Protein AF-A0A6J0SM68-F1 (afdb_monomer_lite)

Radius of gyration: 13.53 Å; chains: 1; bounding box: 31×37×33 Å

Structure (mmCIF, N/CA/C/O backbone):
data_AF-A0A6J0SM68-F1
#
_entry.id   AF-A0A6J0SM68-F1
#
loop_
_atom_site.group_PDB
_atom_site.id
_atom_site.type_symbol
_atom_site.label_atom_id
_atom_site.label_alt_id
_atom_site.label_comp_id
_atom_site.label_asym_id
_atom_site.label_entity_id
_atom_site.label_seq_id
_atom_site.pdbx_PDB_ins_code
_atom_site.Cartn_x
_atom_site.Cartn_y
_atom_site.Cartn_z
_atom_site.occupancy
_atom_site.B_iso_or_equiv
_atom_site.auth_seq_id
_atom_site.auth_comp_id
_atom_site.auth_asym_id
_atom_site.auth_atom_id
_atom_site.pdbx_PDB_model_num
ATOM 1 N N . VAL A 1 1 ? -3.580 -20.496 6.571 1.00 83.44 1 VAL A N 1
ATOM 2 C CA . VAL A 1 1 ? -4.117 -19.827 7.786 1.00 83.44 1 VAL A CA 1
ATOM 3 C C . VAL A 1 1 ? -3.980 -18.307 7.713 1.00 83.44 1 VAL A C 1
ATOM 5 O O . VAL A 1 1 ? -4.961 -17.643 8.008 1.00 83.44 1 VAL A O 1
ATOM 8 N N . ARG A 1 2 ? -2.834 -17.746 7.280 1.00 88.31 2 ARG A N 1
ATOM 9 C CA . ARG A 1 2 ? -2.623 -16.282 7.213 1.00 88.31 2 ARG A CA 1
ATOM 10 C C . ARG A 1 2 ? -3.664 -15.536 6.362 1.00 88.31 2 ARG A C 1
ATOM 12 O O . ARG A 1 2 ? -4.240 -14.581 6.858 1.00 88.31 2 ARG A O 1
ATOM 19 N N . ILE A 1 3 ? -4.006 -16.031 5.167 1.00 89.31 3 ILE A N 1
ATOM 20 C CA . ILE A 1 3 ? -5.054 -15.426 4.315 1.00 89.31 3 ILE A CA 1
ATOM 21 C C . ILE A 1 3 ? -6.402 -15.311 5.039 1.00 89.31 3 ILE A C 1
ATOM 23 O O . ILE A 1 3 ? -6.951 -14.221 5.141 1.00 89.31 3 ILE A O 1
ATOM 27 N N . ALA A 1 4 ? -6.888 -16.404 5.636 1.00 89.69 4 ALA A N 1
ATOM 28 C CA . ALA A 1 4 ? -8.139 -16.393 6.400 1.00 89.69 4 ALA A CA 1
ATOM 29 C C . ALA A 1 4 ? -8.091 -15.423 7.599 1.00 89.69 4 ALA A C 1
ATOM 31 O O . ALA A 1 4 ? -9.104 -14.825 7.957 1.00 89.69 4 ALA A O 1
ATOM 32 N N . ALA A 1 5 ? -6.916 -15.239 8.213 1.00 90.75 5 ALA A N 1
ATOM 33 C CA . ALA A 1 5 ? -6.729 -14.246 9.267 1.00 90.75 5 ALA A CA 1
ATOM 34 C C . ALA A 1 5 ? -6.801 -12.810 8.719 1.00 90.75 5 ALA A C 1
ATOM 36 O O . ALA A 1 5 ? -7.499 -11.986 9.302 1.00 90.75 5 ALA A O 1
ATOM 37 N N . VAL A 1 6 ? -6.155 -12.519 7.583 1.00 91.38 6 VAL A N 1
ATOM 38 C CA . VAL A 1 6 ? -6.234 -11.209 6.910 1.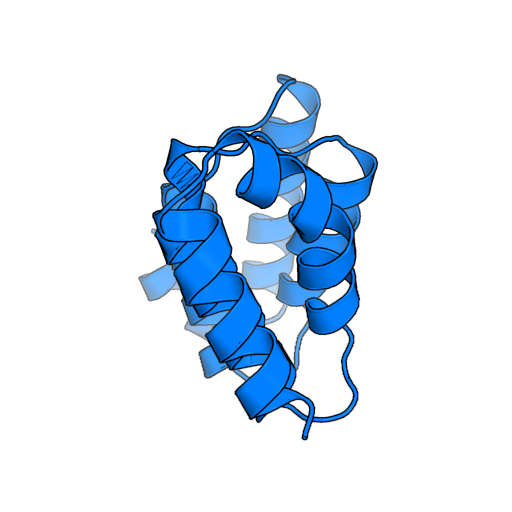00 91.38 6 VAL A CA 1
ATOM 39 C C . VAL A 1 6 ? -7.675 -10.893 6.492 1.00 91.38 6 VAL A C 1
ATOM 41 O O . VAL A 1 6 ? -8.146 -9.777 6.699 1.00 91.38 6 VAL A O 1
ATOM 44 N N . GLU A 1 7 ? -8.420 -11.875 5.987 1.00 90.75 7 GLU A N 1
ATOM 45 C CA . GLU A 1 7 ? -9.842 -11.716 5.660 1.00 90.75 7 GLU A CA 1
ATOM 46 C C . GLU A 1 7 ? -10.699 -11.429 6.897 1.00 90.75 7 GLU A C 1
ATOM 48 O O . GLU A 1 7 ? -11.527 -10.515 6.880 1.00 90.75 7 GLU A O 1
ATOM 53 N N . ALA A 1 8 ? -10.480 -12.161 7.992 1.00 92.12 8 ALA A N 1
ATOM 54 C CA . ALA A 1 8 ? -11.173 -11.912 9.252 1.00 92.12 8 ALA A CA 1
ATOM 55 C C . ALA A 1 8 ? -10.869 -10.508 9.802 1.00 92.12 8 ALA A C 1
ATOM 57 O O . ALA A 1 8 ? -11.789 -9.798 10.213 1.00 92.12 8 ALA A O 1
ATOM 58 N N . LEU A 1 9 ? -9.601 -10.080 9.750 1.00 91.81 9 LEU A N 1
ATOM 59 C CA . LEU A 1 9 ? -9.191 -8.721 10.111 1.00 91.81 9 LEU A CA 1
ATOM 60 C C . LEU A 1 9 ? -9.896 -7.682 9.239 1.00 91.81 9 LEU A C 1
ATOM 62 O O . LEU A 1 9 ? -10.429 -6.711 9.769 1.00 91.81 9 LEU A O 1
ATOM 66 N N . CYS A 1 10 ? -9.963 -7.912 7.927 1.00 91.69 10 CYS A N 1
ATOM 67 C CA . CYS A 1 10 ? -10.628 -7.022 6.982 1.00 91.69 10 CYS A CA 1
ATOM 68 C C . CYS A 1 10 ? -12.107 -6.808 7.343 1.00 91.69 10 CYS A C 1
ATOM 70 O O . CYS A 1 10 ? -12.563 -5.667 7.422 1.00 91.69 10 CYS A O 1
ATOM 72 N N . MET A 1 11 ? -12.848 -7.888 7.614 1.00 92.38 11 MET A N 1
ATOM 73 C CA . MET A 1 11 ? -14.270 -7.807 7.977 1.00 92.38 11 MET A CA 1
ATOM 74 C C . MET A 1 11 ? -14.496 -7.026 9.279 1.00 92.38 11 MET A C 1
ATOM 76 O O . MET A 1 11 ? -15.412 -6.202 9.369 1.00 92.38 11 MET A O 1
ATOM 80 N N . LEU A 1 12 ? -13.649 -7.256 10.285 1.00 93.50 12 LEU A N 1
ATOM 81 C CA . LEU A 1 12 ? -13.734 -6.562 11.570 1.00 93.50 12 LEU A CA 1
ATOM 82 C C . LEU A 1 12 ? -13.359 -5.080 11.446 1.00 93.50 12 LEU A C 1
ATOM 84 O O . LEU A 1 12 ? -14.069 -4.227 11.976 1.00 93.50 12 LEU A O 1
ATOM 88 N N . ALA A 1 13 ? -12.297 -4.768 10.703 1.00 93.19 13 ALA A N 1
ATOM 89 C CA . ALA A 1 13 ? -11.818 -3.405 10.491 1.00 93.19 13 ALA A CA 1
ATOM 90 C C . ALA A 1 13 ? -12.805 -2.551 9.679 1.00 93.19 13 ALA A C 1
ATOM 92 O O . ALA A 1 13 ? -12.992 -1.375 9.979 1.00 93.19 13 ALA A O 1
ATOM 93 N N . GLN A 1 14 ? -13.505 -3.141 8.705 1.00 91.44 14 GLN A N 1
ATOM 94 C CA . GLN A 1 14 ? -14.591 -2.453 7.994 1.00 91.44 14 GLN A CA 1
ATOM 95 C C . GLN A 1 14 ? -15.790 -2.152 8.899 1.00 91.44 14 GLN A C 1
ATOM 97 O O . GLN A 1 14 ? -16.452 -1.131 8.729 1.00 91.44 14 GLN A O 1
ATOM 102 N N . SER A 1 15 ? -16.069 -3.029 9.864 1.00 92.88 15 SER A N 1
ATOM 103 C CA . SER A 1 15 ? -17.209 -2.884 10.777 1.00 92.88 15 SER A CA 1
ATOM 104 C C . SER A 1 15 ? -16.912 -1.966 11.969 1.00 92.88 15 SER A C 1
ATOM 106 O O . SER A 1 15 ? -17.835 -1.501 12.636 1.00 92.88 15 SER A O 1
ATOM 108 N N . SER A 1 16 ? -15.635 -1.722 12.275 1.00 93.50 16 SER A N 1
ATOM 109 C CA . SER A 1 16 ? -15.203 -0.974 13.454 1.00 93.50 16 SER A CA 1
ATOM 110 C C . SER A 1 16 ? -13.952 -0.134 13.155 1.00 93.50 16 SER A C 1
ATOM 112 O O . SER A 1 16 ? -12.845 -0.675 13.132 1.00 93.50 16 SER A O 1
ATOM 114 N N . PRO A 1 17 ? -14.086 1.199 13.002 1.00 89.69 17 PRO A N 1
ATOM 115 C CA . PRO A 1 17 ? -12.943 2.091 12.782 1.00 89.69 17 PRO A CA 1
ATOM 116 C C . PRO A 1 17 ? -11.883 2.010 13.891 1.00 89.69 17 PRO A C 1
ATOM 118 O O . PRO A 1 17 ? -10.689 1.977 13.619 1.00 89.69 17 PRO A O 1
ATOM 121 N N . SER A 1 18 ? -12.306 1.869 15.151 1.00 92.38 18 SER A N 1
ATOM 122 C CA . SER A 1 18 ? -11.378 1.706 16.278 1.00 92.38 18 SER A CA 1
ATOM 123 C C . SER A 1 18 ? -10.642 0.364 16.270 1.00 92.38 18 SER A C 1
ATOM 125 O O . SER A 1 18 ? -9.582 0.238 16.884 1.00 92.38 18 SER A O 1
ATOM 127 N N . PHE A 1 19 ? -11.187 -0.655 15.599 1.00 93.44 19 PHE A N 1
ATOM 128 C CA . PHE A 1 19 ? -10.460 -1.888 15.322 1.00 93.44 19 PHE A CA 1
ATOM 129 C C . PHE A 1 19 ? -9.486 -1.708 14.155 1.00 93.44 19 PHE A C 1
ATOM 131 O O . PHE A 1 19 ? -8.369 -2.209 14.244 1.00 93.44 19 PHE A O 1
ATOM 138 N N . ALA A 1 20 ? -9.875 -0.965 13.111 1.00 92.69 20 ALA A N 1
ATOM 139 C CA . ALA A 1 20 ? -9.023 -0.678 11.956 1.00 92.69 20 ALA A CA 1
ATOM 140 C C . ALA A 1 20 ? -7.681 -0.048 12.366 1.00 92.69 20 ALA A C 1
ATOM 142 O O . ALA A 1 20 ? -6.631 -0.501 11.919 1.00 92.69 20 ALA A O 1
ATOM 143 N N . GLU A 1 21 ? -7.701 0.921 13.286 1.00 90.56 21 GLU A N 1
ATOM 144 C CA . GLU A 1 21 ? -6.476 1.518 13.837 1.00 90.56 21 GLU A CA 1
ATOM 145 C C . GLU A 1 21 ? -5.604 0.495 14.581 1.00 90.56 21 GLU A C 1
ATOM 147 O O . GLU A 1 21 ? -4.387 0.475 14.419 1.00 90.56 21 GLU A O 1
ATOM 152 N N . LYS A 1 22 ? -6.216 -0.395 15.373 1.00 91.06 22 LYS A N 1
ATOM 153 C CA . LYS A 1 22 ? -5.493 -1.403 16.169 1.00 91.06 22 LYS A CA 1
ATOM 154 C C . LYS A 1 22 ? -4.890 -2.515 15.325 1.00 91.06 22 LYS A C 1
ATOM 156 O O . LYS A 1 22 ? -3.891 -3.102 15.728 1.00 91.06 22 LYS A O 1
ATOM 161 N N . CYS A 1 23 ? -5.521 -2.858 14.203 1.00 92.19 23 CYS A N 1
ATOM 162 C CA . CYS A 1 23 ? -5.006 -3.891 13.314 1.00 92.19 23 CYS A CA 1
ATOM 163 C C . CYS A 1 23 ? -4.017 -3.359 12.273 1.00 92.19 23 CYS A C 1
ATOM 165 O O . CYS A 1 23 ? -3.446 -4.159 11.537 1.00 92.19 23 CYS A O 1
ATOM 167 N N . LEU A 1 24 ? -3.825 -2.038 12.199 1.00 92.88 24 LEU A N 1
ATOM 168 C CA . LEU A 1 24 ? -3.011 -1.405 11.170 1.00 92.88 24 LEU A CA 1
ATOM 169 C C . LEU A 1 24 ? -1.558 -1.882 11.202 1.00 92.88 24 LEU A C 1
ATOM 171 O O . LEU A 1 24 ? -1.061 -2.303 10.165 1.00 92.88 24 LEU A O 1
ATOM 175 N N . ASP A 1 25 ? -0.918 -1.897 12.376 1.00 93.69 25 ASP A N 1
ATOM 176 C CA . ASP A 1 25 ? 0.472 -2.362 12.518 1.00 93.69 25 ASP A CA 1
ATOM 177 C C . ASP A 1 25 ? 0.626 -3.811 12.023 1.00 93.69 25 ASP A C 1
ATOM 179 O O . ASP A 1 25 ? 1.514 -4.110 11.232 1.00 93.69 25 ASP A O 1
ATOM 183 N N . PHE A 1 26 ? -0.323 -4.691 12.369 1.00 93.00 26 PHE A N 1
ATOM 184 C CA . PHE A 1 26 ? -0.316 -6.072 11.881 1.00 93.00 26 PHE A CA 1
ATOM 185 C C . PHE A 1 26 ? -0.472 -6.163 10.359 1.00 93.00 26 PHE A C 1
ATOM 187 O O . PHE A 1 26 ? 0.155 -7.014 9.739 1.00 93.00 26 PHE A O 1
ATOM 194 N N . LEU A 1 27 ? -1.318 -5.329 9.745 1.00 94.06 27 LEU A N 1
ATOM 195 C CA . LEU A 1 27 ? -1.481 -5.316 8.288 1.00 94.06 27 LEU A CA 1
ATOM 196 C C . LEU A 1 27 ? -0.221 -4.811 7.583 1.00 94.06 27 LEU A C 1
ATOM 198 O O . LEU A 1 27 ? 0.150 -5.388 6.565 1.00 94.06 27 LEU A O 1
ATOM 202 N N . VAL A 1 28 ? 0.432 -3.782 8.131 1.00 94.94 28 VAL A N 1
ATOM 203 C CA . VAL A 1 28 ? 1.715 -3.273 7.625 1.00 94.94 28 VAL A CA 1
ATOM 204 C C . VAL A 1 28 ? 2.792 -4.356 7.710 1.00 94.94 28 VAL A C 1
ATOM 206 O O . VAL A 1 28 ? 3.510 -4.572 6.740 1.00 94.94 28 VAL A O 1
ATOM 209 N N . ASP A 1 29 ? 2.860 -5.115 8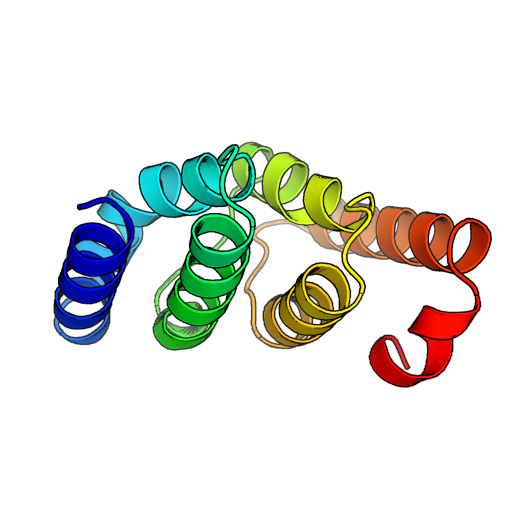.806 1.00 94.06 29 ASP A N 1
ATOM 210 C CA . ASP A 1 29 ? 3.816 -6.224 8.934 1.00 94.06 29 ASP A CA 1
ATOM 211 C C . ASP A 1 29 ? 3.604 -7.310 7.860 1.00 94.06 29 ASP A C 1
ATOM 213 O O . ASP A 1 29 ? 4.568 -7.886 7.350 1.00 94.06 29 ASP A O 1
ATOM 217 N N . MET A 1 30 ? 2.351 -7.571 7.461 1.00 94.81 30 MET A N 1
ATOM 218 C CA . MET A 1 30 ? 2.028 -8.551 6.410 1.00 94.81 30 MET A CA 1
ATOM 219 C C . MET A 1 30 ? 2.480 -8.125 5.010 1.00 94.81 30 MET A C 1
ATOM 221 O O . MET A 1 30 ? 2.553 -8.974 4.120 1.00 94.81 30 MET A O 1
ATOM 225 N N . PHE A 1 31 ? 2.848 -6.858 4.806 1.00 95.06 31 PHE A N 1
ATOM 226 C CA . PHE A 1 31 ? 3.429 -6.404 3.541 1.00 95.06 31 PHE A CA 1
ATOM 227 C C . PHE A 1 31 ? 4.824 -6.993 3.313 1.00 95.06 31 PHE A C 1
ATOM 229 O O . PHE A 1 31 ? 5.304 -6.978 2.189 1.00 95.06 31 PHE A O 1
ATOM 236 N N . ASN A 1 32 ? 5.463 -7.544 4.348 1.00 93.56 32 ASN A N 1
ATOM 237 C CA . ASN A 1 32 ? 6.759 -8.215 4.257 1.00 93.56 32 ASN A CA 1
ATOM 238 C C . ASN A 1 32 ? 6.645 -9.745 4.382 1.00 93.56 32 ASN A C 1
ATOM 240 O O . ASN A 1 32 ? 7.646 -10.422 4.618 1.00 93.56 32 ASN A O 1
ATOM 244 N N . ASP A 1 33 ? 5.438 -10.312 4.255 1.00 95.75 33 ASP A N 1
ATOM 245 C CA . ASP A 1 33 ? 5.244 -11.760 4.351 1.00 95.75 33 ASP A CA 1
ATOM 246 C C . ASP A 1 33 ? 5.956 -12.499 3.202 1.00 95.75 33 ASP A C 1
ATOM 248 O O . ASP A 1 33 ? 5.996 -12.055 2.050 1.00 95.75 33 ASP A O 1
ATOM 252 N N . GLU A 1 34 ? 6.510 -13.668 3.513 1.00 94.38 34 GLU A N 1
ATOM 253 C CA . GLU A 1 34 ? 7.206 -14.529 2.552 1.00 94.38 34 GLU A CA 1
ATOM 254 C C . GLU A 1 34 ? 6.286 -15.031 1.422 1.00 94.38 34 GLU A C 1
ATOM 256 O O . GLU A 1 34 ? 6.753 -15.342 0.325 1.00 94.38 34 GLU A O 1
ATOM 261 N N . ILE A 1 35 ? 4.973 -15.075 1.666 1.00 94.44 35 ILE A N 1
ATOM 262 C CA . ILE A 1 35 ? 3.962 -15.508 0.704 1.00 94.44 35 ILE A CA 1
ATOM 263 C C . ILE A 1 35 ? 3.416 -14.292 -0.049 1.00 94.44 35 ILE A C 1
ATOM 265 O O . ILE A 1 35 ? 2.746 -13.435 0.526 1.00 94.44 35 ILE A O 1
ATOM 269 N N . G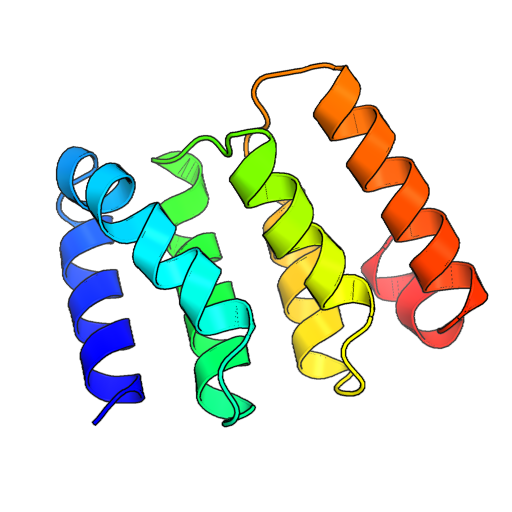LU A 1 36 ? 3.627 -14.266 -1.366 1.00 95.44 36 GLU A N 1
ATOM 270 C CA . GLU A 1 36 ? 3.170 -13.186 -2.256 1.00 95.44 36 GLU A CA 1
ATOM 271 C C . GLU A 1 36 ? 1.666 -12.901 -2.130 1.00 95.44 36 GLU A C 1
ATOM 273 O O . GLU A 1 36 ? 1.254 -11.752 -1.996 1.00 95.44 36 GLU A O 1
ATOM 278 N N . GLU A 1 37 ? 0.844 -13.951 -2.074 1.00 95.56 37 GLU A N 1
ATOM 279 C CA . GLU A 1 37 ? -0.610 -13.835 -1.914 1.00 95.56 37 GLU A CA 1
ATOM 280 C C . GLU A 1 37 ? -1.002 -13.130 -0.601 1.00 95.56 37 GLU A C 1
ATOM 282 O O . GLU A 1 37 ? -1.970 -12.371 -0.566 1.00 95.56 37 GLU A O 1
ATOM 287 N N . VAL A 1 38 ? -0.238 -13.328 0.482 1.00 95.81 38 VAL A N 1
ATOM 288 C CA . VAL A 1 38 ? -0.491 -12.665 1.773 1.00 95.81 38 VAL A CA 1
ATOM 289 C C . VAL A 1 38 ? -0.146 -11.179 1.687 1.00 95.81 38 VAL A C 1
ATOM 291 O O . VAL A 1 38 ? -0.926 -10.345 2.161 1.00 95.81 38 VAL A O 1
ATOM 294 N N . ARG A 1 39 ? 0.969 -10.835 1.031 1.00 97.00 39 ARG A N 1
ATOM 295 C CA . ARG A 1 39 ? 1.343 -9.437 0.770 1.00 97.00 39 ARG A CA 1
ATOM 296 C C . ARG A 1 39 ? 0.272 -8.731 -0.058 1.00 97.00 39 ARG A C 1
ATOM 298 O O . ARG A 1 39 ? -0.258 -7.706 0.358 1.00 97.00 39 ARG A O 1
ATOM 305 N N . LEU A 1 40 ? -0.143 -9.325 -1.175 1.00 97.19 40 LEU A N 1
ATOM 306 C CA . LEU A 1 40 ? -1.169 -8.738 -2.038 1.00 97.19 40 LEU A CA 1
ATOM 307 C C . LEU A 1 40 ? -2.509 -8.560 -1.300 1.00 97.19 40 LEU A C 1
ATOM 309 O O . LEU A 1 40 ? -3.124 -7.491 -1.336 1.00 97.19 40 LEU A O 1
ATOM 313 N N . GLN A 1 41 ? -2.946 -9.585 -0.563 1.00 96.31 41 GLN A N 1
ATOM 314 C CA . GLN A 1 41 ? -4.212 -9.540 0.166 1.00 96.31 41 GLN A CA 1
ATOM 315 C C . GLN A 1 41 ? -4.205 -8.515 1.309 1.00 96.31 41 GLN A C 1
ATOM 317 O O . GLN A 1 41 ? -5.239 -7.898 1.594 1.00 96.31 41 GLN A O 1
ATOM 322 N N . SER A 1 42 ? -3.064 -8.308 1.968 1.00 96.31 42 SER A N 1
ATOM 323 C CA . SER A 1 42 ? -2.935 -7.286 3.010 1.00 96.31 42 SER A CA 1
ATOM 324 C C . SER A 1 42 ? -3.004 -5.870 2.428 1.00 96.31 42 SER A C 1
ATOM 326 O O . SER A 1 42 ? -3.733 -5.044 2.983 1.00 96.31 42 SER A O 1
ATOM 328 N N . ILE A 1 43 ? -2.394 -5.608 1.265 1.00 97.19 43 ILE A N 1
ATOM 329 C CA . ILE A 1 43 ? -2.512 -4.321 0.549 1.00 97.19 43 ILE A CA 1
ATOM 330 C C . ILE A 1 43 ? -3.972 -4.040 0.175 1.00 97.19 43 ILE A C 1
ATOM 332 O O . ILE A 1 43 ? -4.518 -2.981 0.499 1.00 97.19 43 ILE A O 1
ATOM 336 N N . HIS A 1 44 ? -4.662 -5.015 -0.423 1.00 96.06 44 HIS A N 1
ATOM 337 C CA . HIS A 1 44 ? -6.085 -4.880 -0.744 1.00 96.06 44 HIS A CA 1
ATOM 338 C C . HIS A 1 44 ? -6.961 -4.672 0.495 1.00 96.06 44 HIS A C 1
ATOM 340 O O . HIS A 1 44 ? -7.955 -3.943 0.444 1.00 96.06 44 HIS A O 1
ATOM 346 N N . THR A 1 45 ? -6.610 -5.310 1.610 1.00 94.50 45 THR A N 1
ATOM 347 C CA . THR A 1 45 ? -7.307 -5.136 2.887 1.00 94.50 45 THR A CA 1
ATOM 348 C C . THR A 1 45 ? -7.128 -3.723 3.421 1.00 94.50 45 THR A C 1
ATOM 350 O O . THR A 1 45 ? -8.125 -3.097 3.778 1.00 94.50 45 THR A O 1
ATOM 353 N N . MET A 1 46 ? -5.900 -3.198 3.408 1.00 95.31 46 MET A N 1
ATOM 354 C CA . MET A 1 46 ? -5.603 -1.832 3.835 1.00 95.31 46 MET A CA 1
ATOM 355 C C . MET A 1 46 ? -6.343 -0.803 2.973 1.00 95.31 46 MET A C 1
ATOM 357 O O . MET A 1 46 ? -6.950 0.122 3.506 1.00 95.31 46 MET A O 1
ATOM 361 N N . ARG A 1 47 ? -6.414 -1.026 1.654 1.00 95.12 47 ARG A N 1
ATOM 362 C CA . ARG A 1 47 ? -7.167 -0.166 0.727 1.00 95.12 47 ARG A CA 1
ATOM 363 C C . ARG A 1 47 ? -8.652 -0.085 1.080 1.00 95.12 47 ARG A C 1
ATOM 365 O O . ARG A 1 47 ? -9.246 0.983 1.025 1.00 95.12 47 ARG A O 1
ATOM 372 N N . LYS A 1 48 ? -9.270 -1.203 1.476 1.00 93.50 48 LYS A N 1
ATOM 373 C CA . LYS A 1 48 ? -10.697 -1.239 1.860 1.00 93.50 48 LYS A CA 1
ATOM 374 C C . LYS A 1 48 ? -11.001 -0.437 3.126 1.00 93.50 48 LYS A C 1
ATOM 376 O O . LYS A 1 48 ? -12.146 -0.039 3.321 1.00 93.50 48 LYS A O 1
ATOM 381 N N . ILE A 1 49 ? -10.007 -0.231 3.987 1.00 93.50 49 ILE A N 1
ATOM 382 C CA . ILE A 1 49 ? -10.164 0.467 5.268 1.00 93.50 49 ILE A CA 1
ATOM 383 C C . ILE A 1 49 ? -9.472 1.833 5.291 1.00 93.50 49 ILE A C 1
ATOM 385 O O . ILE A 1 49 ? -9.491 2.479 6.334 1.00 93.50 49 ILE A O 1
ATOM 389 N N . SER A 1 50 ? -8.901 2.289 4.168 1.00 92.31 50 SER A N 1
ATOM 390 C CA . SER A 1 50 ? -8.045 3.482 4.092 1.00 92.31 50 SER A CA 1
ATOM 391 C C . SER A 1 50 ? -8.727 4.756 4.607 1.00 92.31 50 SER A C 1
ATOM 393 O O . SER A 1 50 ? -8.099 5.569 5.276 1.00 92.31 50 SER A O 1
ATOM 395 N N . ASN A 1 51 ? -10.042 4.881 4.399 1.00 88.94 51 ASN A N 1
ATOM 396 C CA . ASN A 1 51 ? -10.853 6.001 4.890 1.00 88.94 51 ASN A CA 1
ATOM 397 C C . ASN A 1 51 ? -10.935 6.091 6.425 1.00 88.94 51 ASN A C 1
ATOM 399 O O . ASN A 1 51 ? -11.286 7.142 6.955 1.00 88.94 51 ASN A O 1
ATOM 403 N N . ASN A 1 52 ? -10.649 4.996 7.131 1.00 88.50 52 ASN A N 1
ATOM 404 C CA . ASN A 1 52 ? -10.751 4.895 8.586 1.00 88.50 52 ASN A CA 1
ATOM 405 C C . ASN A 1 52 ? -9.384 4.937 9.281 1.00 88.50 52 ASN A C 1
ATOM 407 O O . ASN A 1 52 ? -9.328 4.775 10.497 1.00 88.50 52 ASN A O 1
ATOM 411 N N . ILE A 1 53 ? -8.291 5.094 8.529 1.00 91.38 53 ILE A N 1
ATOM 412 C CA . ILE A 1 53 ? -6.926 5.042 9.056 1.00 91.38 53 ILE A CA 1
ATOM 413 C C . ILE A 1 53 ? -6.102 6.230 8.559 1.00 91.38 53 ILE A C 1
ATOM 415 O O . ILE A 1 53 ? -6.398 6.861 7.544 1.00 91.38 53 ILE A O 1
ATOM 419 N N . THR A 1 54 ? -5.045 6.547 9.296 1.00 93.38 54 THR A N 1
ATOM 420 C CA . THR A 1 54 ? -4.016 7.505 8.885 1.00 93.38 54 THR A CA 1
ATOM 421 C C . THR A 1 54 ? -2.662 6.874 9.162 1.00 93.38 54 THR A C 1
ATOM 423 O O . THR A 1 54 ? -2.436 6.378 10.266 1.00 93.38 54 THR A O 1
ATOM 426 N N . LEU A 1 55 ? -1.778 6.872 8.163 1.00 93.31 55 LEU A N 1
ATOM 427 C CA . LEU A 1 55 ? -0.441 6.310 8.318 1.00 93.31 55 LEU A CA 1
ATOM 428 C C . LEU A 1 55 ? 0.440 7.236 9.159 1.00 93.31 55 LEU A C 1
ATOM 430 O O . LEU A 1 55 ? 0.497 8.459 8.950 1.00 93.31 55 LEU A O 1
ATOM 434 N N . ARG A 1 56 ? 1.151 6.618 10.101 1.00 92.62 56 ARG A N 1
ATOM 435 C CA . ARG A 1 56 ? 2.298 7.217 10.785 1.00 92.62 56 ARG A CA 1
ATOM 436 C C . ARG A 1 56 ? 3.544 7.122 9.906 1.00 92.62 56 ARG A C 1
ATOM 438 O O . ARG A 1 56 ? 3.567 6.367 8.939 1.00 92.62 56 ARG A O 1
ATOM 445 N N . GLU A 1 57 ? 4.583 7.873 10.255 1.00 89.75 57 GLU A N 1
ATOM 446 C CA . GLU A 1 57 ? 5.826 7.913 9.472 1.00 89.75 57 GLU A CA 1
ATOM 447 C C . GLU A 1 57 ? 6.516 6.540 9.398 1.00 89.75 57 GLU A C 1
ATOM 449 O O . GLU A 1 57 ? 6.858 6.099 8.308 1.00 89.75 57 GLU A O 1
ATOM 454 N N . ASP A 1 58 ? 6.591 5.804 10.511 1.00 90.38 58 ASP A N 1
ATOM 455 C CA . ASP A 1 58 ? 7.172 4.453 10.571 1.00 90.38 58 ASP A CA 1
ATOM 456 C C . ASP A 1 58 ? 6.416 3.433 9.700 1.00 90.38 58 ASP A C 1
ATOM 458 O O . ASP A 1 58 ? 7.002 2.567 9.042 1.00 90.38 58 ASP A O 1
ATOM 462 N N . GLN A 1 59 ? 5.089 3.553 9.670 1.00 94.12 59 GLN A N 1
ATOM 463 C CA . GLN A 1 59 ? 4.236 2.709 8.841 1.00 94.12 59 GLN A CA 1
ATOM 464 C C . GLN A 1 59 ? 4.380 3.074 7.366 1.00 94.12 59 GLN A C 1
ATOM 466 O O . GLN A 1 59 ? 4.439 2.186 6.519 1.00 94.12 59 GLN A O 1
ATOM 471 N N . LEU A 1 60 ? 4.453 4.372 7.058 1.00 94.94 60 LEU A N 1
ATOM 472 C CA . LEU A 1 60 ? 4.628 4.863 5.700 1.00 94.94 60 LEU A CA 1
ATOM 473 C C . LEU A 1 60 ? 5.951 4.382 5.098 1.00 94.94 60 LEU A C 1
ATOM 475 O O . LEU A 1 60 ? 5.938 3.930 3.960 1.00 94.94 60 LEU A O 1
ATOM 479 N N . ASP A 1 61 ? 7.052 4.407 5.853 1.00 93.44 61 ASP A N 1
ATOM 480 C CA . ASP A 1 61 ? 8.342 3.864 5.405 1.00 93.44 61 ASP A CA 1
ATOM 481 C C . ASP A 1 61 ? 8.208 2.398 4.964 1.00 93.44 61 ASP A C 1
ATOM 483 O O . ASP A 1 61 ? 8.672 2.005 3.891 1.00 93.44 61 ASP A O 1
ATOM 487 N N . THR A 1 62 ? 7.505 1.595 5.765 1.00 93.81 62 THR A N 1
ATOM 488 C CA . THR A 1 62 ? 7.276 0.175 5.469 1.00 93.81 62 THR A CA 1
ATOM 489 C C . THR A 1 62 ? 6.377 -0.012 4.246 1.00 93.81 62 THR A C 1
ATOM 491 O O . THR A 1 62 ? 6.674 -0.829 3.376 1.00 93.81 62 THR A O 1
ATOM 494 N N . VAL A 1 63 ? 5.297 0.770 4.148 1.00 95.88 63 VAL A N 1
ATOM 495 C CA . VAL A 1 63 ? 4.369 0.762 3.008 1.00 95.88 63 VAL A CA 1
ATOM 496 C C . VAL A 1 63 ? 5.095 1.139 1.716 1.00 95.88 63 VAL A C 1
ATOM 498 O O . VAL A 1 63 ? 4.927 0.462 0.706 1.00 95.88 63 VAL A O 1
ATOM 501 N N . LEU A 1 64 ? 5.932 2.177 1.735 1.00 96.56 64 LEU A N 1
ATOM 502 C CA . LEU A 1 64 ? 6.688 2.619 0.563 1.00 96.56 64 LEU A CA 1
ATOM 503 C C . LEU A 1 64 ? 7.783 1.628 0.161 1.00 96.56 64 LEU A C 1
ATOM 505 O O . LEU A 1 64 ? 8.056 1.499 -1.029 1.00 96.56 64 LEU A O 1
ATOM 509 N N . GLY A 1 65 ? 8.351 0.870 1.104 1.00 95.88 65 GLY A N 1
ATOM 510 C CA . GLY A 1 65 ? 9.306 -0.202 0.803 1.00 95.88 65 GLY A CA 1
ATOM 511 C C . GLY A 1 65 ? 8.755 -1.272 -0.152 1.00 95.88 65 GLY A C 1
ATOM 512 O O . GLY A 1 65 ? 9.511 -1.875 -0.913 1.00 95.88 65 GLY A O 1
ATOM 513 N N . VAL A 1 66 ? 7.431 -1.456 -0.198 1.00 96.94 66 VAL A N 1
ATOM 514 C CA . VAL A 1 66 ? 6.768 -2.396 -1.119 1.00 96.94 66 VAL A CA 1
ATOM 515 C C . VAL A 1 66 ? 6.893 -1.971 -2.589 1.00 96.94 66 VAL A C 1
ATOM 517 O O . VAL A 1 66 ? 6.815 -2.816 -3.480 1.00 96.94 66 VAL A O 1
ATOM 520 N N . LEU A 1 67 ? 7.198 -0.699 -2.877 1.00 97.12 67 LEU A N 1
ATOM 521 C CA . LEU A 1 67 ? 7.520 -0.238 -4.236 1.00 97.12 67 LEU A CA 1
ATOM 522 C C . LEU A 1 67 ? 8.748 -0.947 -4.830 1.00 97.12 67 LEU A C 1
ATOM 524 O O . LEU A 1 67 ? 8.967 -0.893 -6.044 1.00 97.12 67 LEU A O 1
ATOM 528 N N . GLU A 1 68 ? 9.557 -1.607 -3.998 1.00 95.81 68 GLU A N 1
ATOM 529 C CA . GLU A 1 68 ? 10.697 -2.397 -4.442 1.00 95.81 68 GLU A CA 1
ATOM 530 C C . GLU A 1 68 ? 10.374 -3.860 -4.775 1.00 95.81 68 GLU A C 1
ATOM 532 O O . GLU A 1 68 ? 11.241 -4.514 -5.372 1.00 95.81 68 GLU A O 1
ATOM 537 N N . ASP A 1 69 ? 9.170 -4.356 -4.449 1.00 96.81 69 ASP A N 1
ATOM 538 C CA . ASP A 1 69 ? 8.765 -5.756 -4.643 1.00 96.81 69 ASP A CA 1
ATOM 539 C C . ASP A 1 69 ? 8.958 -6.186 -6.106 1.00 96.81 69 ASP A C 1
ATOM 541 O O . ASP A 1 69 ? 8.757 -5.415 -7.048 1.00 96.81 69 ASP A O 1
ATOM 545 N N . SER A 1 70 ? 9.391 -7.427 -6.322 1.00 94.69 70 SER A N 1
ATOM 546 C CA . SER A 1 70 ? 9.583 -7.980 -7.664 1.00 94.69 70 SER A CA 1
ATOM 547 C C . SER A 1 70 ? 8.267 -8.188 -8.420 1.00 94.69 70 SER A C 1
ATOM 549 O O . SER A 1 70 ? 8.253 -8.090 -9.650 1.00 94.69 70 SER A O 1
ATOM 551 N N . SER A 1 71 ? 7.170 -8.456 -7.707 1.00 96.75 71 SER A N 1
ATOM 552 C CA . SER A 1 71 ? 5.852 -8.705 -8.290 1.00 96.75 71 SER A CA 1
ATOM 553 C C . SER A 1 71 ? 5.210 -7.397 -8.740 1.00 96.75 71 SER A C 1
ATOM 555 O O . SER A 1 71 ? 5.021 -6.469 -7.955 1.00 96.75 71 SER A O 1
ATOM 557 N N . ARG A 1 72 ? 4.871 -7.319 -10.031 1.00 96.00 72 ARG A N 1
ATOM 558 C CA . ARG A 1 72 ? 4.194 -6.152 -10.611 1.00 96.00 72 ARG A CA 1
ATOM 559 C C . ARG A 1 72 ? 2.811 -5.945 -9.993 1.00 96.00 72 ARG A C 1
ATOM 561 O O . ARG A 1 72 ? 2.473 -4.811 -9.678 1.00 96.00 72 ARG A O 1
ATOM 568 N N . ASP A 1 73 ? 2.069 -7.025 -9.771 1.00 96.81 73 ASP A N 1
ATOM 569 C CA . ASP A 1 73 ? 0.706 -6.974 -9.232 1.00 96.81 73 ASP A CA 1
ATOM 570 C C . ASP A 1 73 ? 0.687 -6.358 -7.824 1.00 96.81 73 ASP A C 1
ATOM 572 O O . ASP A 1 73 ? -0.189 -5.559 -7.495 1.00 96.81 73 ASP A O 1
ATOM 576 N N . ILE A 1 74 ? 1.702 -6.664 -7.007 1.00 97.88 74 ILE A N 1
ATOM 577 C CA . ILE A 1 74 ? 1.885 -6.056 -5.682 1.00 97.88 74 ILE A CA 1
ATOM 578 C C . ILE A 1 74 ? 2.152 -4.554 -5.792 1.00 97.88 74 ILE A C 1
ATOM 580 O O . ILE A 1 74 ? 1.531 -3.768 -5.074 1.00 97.88 74 ILE A O 1
ATOM 584 N N . ARG A 1 75 ? 3.057 -4.144 -6.689 1.00 97.88 75 ARG A N 1
ATOM 585 C CA . ARG A 1 75 ? 3.383 -2.723 -6.875 1.00 97.88 75 ARG A CA 1
ATOM 586 C C . ARG A 1 75 ? 2.181 -1.932 -7.389 1.00 97.88 75 ARG A C 1
ATOM 588 O O . ARG A 1 75 ? 1.882 -0.873 -6.852 1.00 97.88 75 ARG A O 1
ATOM 595 N N . GLU A 1 76 ? 1.434 -2.468 -8.351 1.00 97.00 76 GLU A N 1
ATOM 596 C CA . GLU A 1 76 ? 0.210 -1.831 -8.853 1.00 97.00 76 GLU A CA 1
ATOM 597 C C . GLU A 1 76 ? -0.859 -1.705 -7.757 1.00 97.00 76 GLU A C 1
ATOM 599 O O . GLU A 1 76 ? -1.424 -0.626 -7.569 1.00 97.00 76 GLU A O 1
ATOM 604 N N . ALA A 1 77 ? -1.076 -2.757 -6.960 1.00 97.12 77 ALA A N 1
ATOM 605 C CA . ALA A 1 77 ? -1.993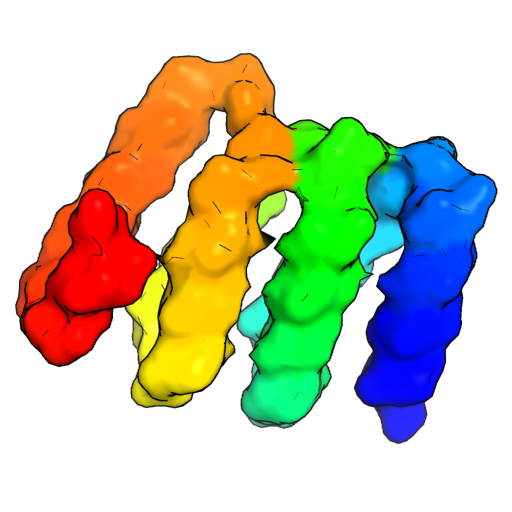 -2.696 -5.822 1.00 97.12 77 ALA A CA 1
ATOM 606 C C . ALA A 1 77 ? -1.576 -1.629 -4.793 1.00 97.12 77 ALA A C 1
ATOM 608 O O . ALA A 1 77 ? -2.434 -0.979 -4.185 1.00 97.12 77 ALA A O 1
ATOM 609 N N . LEU A 1 78 ? -0.269 -1.433 -4.599 1.00 97.38 78 LEU A N 1
ATOM 610 C CA . LEU A 1 78 ? 0.263 -0.390 -3.730 1.00 97.38 78 LEU A CA 1
ATOM 611 C C . LEU A 1 78 ? 0.034 1.013 -4.300 1.00 97.38 78 LEU A C 1
ATOM 613 O O . LEU A 1 78 ? -0.337 1.908 -3.543 1.00 97.38 78 LEU A O 1
ATOM 617 N N . HIS A 1 79 ? 0.211 1.223 -5.607 1.00 96.88 79 HIS A N 1
ATOM 618 C CA . HIS A 1 79 ? -0.075 2.516 -6.240 1.00 96.88 79 HIS A CA 1
ATOM 619 C C . HIS A 1 79 ? -1.533 2.927 -6.001 1.00 96.88 79 HIS A C 1
ATOM 621 O O . HIS A 1 79 ? -1.802 4.037 -5.538 1.00 96.88 79 HIS A O 1
ATOM 627 N N . GLU A 1 80 ? -2.471 1.995 -6.186 1.00 95.75 80 GLU A N 1
ATOM 628 C CA . GLU A 1 80 ? -3.892 2.222 -5.908 1.00 95.75 80 GLU A CA 1
ATOM 629 C C . GLU A 1 80 ? -4.175 2.514 -4.423 1.00 95.75 80 GLU A C 1
ATOM 631 O O . GLU A 1 80 ? -5.055 3.318 -4.097 1.00 95.75 80 GLU A O 1
ATOM 636 N N . LEU A 1 81 ? -3.443 1.875 -3.503 1.00 95.75 81 LEU A N 1
ATOM 637 C CA . LEU A 1 81 ? -3.527 2.175 -2.074 1.00 95.75 81 LEU A CA 1
ATOM 638 C C . LEU A 1 81 ? -3.057 3.608 -1.792 1.00 95.75 81 LEU A C 1
ATOM 640 O O . LEU A 1 81 ? -3.779 4.369 -1.145 1.00 95.75 81 LEU A O 1
ATOM 644 N N . LEU A 1 82 ? -1.896 4.014 -2.309 1.00 94.69 82 LEU A N 1
ATOM 645 C CA . LEU A 1 82 ? -1.337 5.352 -2.084 1.00 94.69 82 LEU A CA 1
ATOM 646 C C . LEU A 1 82 ? -2.286 6.469 -2.549 1.00 94.69 82 LEU A C 1
ATOM 648 O O . LEU A 1 82 ? -2.363 7.503 -1.888 1.00 94.69 82 LEU A O 1
ATOM 652 N N . CYS A 1 83 ? -3.086 6.245 -3.599 1.00 92.25 83 CYS A N 1
ATOM 653 C CA . CYS A 1 83 ? -4.102 7.201 -4.060 1.00 92.25 83 CYS A CA 1
ATOM 654 C C . CYS A 1 83 ? -5.222 7.490 -3.045 1.00 92.25 83 CYS A C 1
ATOM 656 O O . CYS A 1 83 ? -5.894 8.515 -3.155 1.00 92.25 83 CYS A O 1
ATOM 658 N N . CYS A 1 84 ? -5.469 6.592 -2.089 1.00 91.44 84 CYS A N 1
ATOM 659 C CA . CYS A 1 84 ? -6.578 6.699 -1.138 1.00 91.44 84 CYS A CA 1
ATOM 66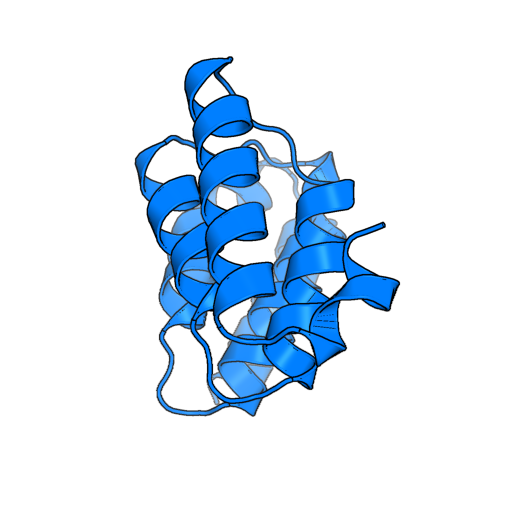0 C C . CYS A 1 84 ? -6.134 6.690 0.329 1.00 91.44 84 CYS A C 1
ATOM 662 O O . CYS A 1 84 ? -6.978 6.549 1.216 1.00 91.44 84 CYS A O 1
ATOM 664 N N . THR A 1 85 ? -4.832 6.820 0.596 1.00 90.94 85 THR A N 1
ATOM 665 C CA . THR A 1 85 ? -4.292 6.777 1.958 1.00 90.94 85 THR A CA 1
ATOM 666 C C . THR A 1 85 ? -4.061 8.180 2.512 1.00 90.94 85 THR A C 1
ATOM 668 O O . THR A 1 85 ? -3.585 9.069 1.809 1.00 90.94 85 THR A O 1
ATOM 671 N N . ASN A 1 86 ? -4.360 8.376 3.797 1.00 89.56 86 ASN A N 1
ATOM 672 C CA . ASN A 1 86 ? -4.078 9.626 4.496 1.00 89.56 86 ASN A CA 1
ATOM 673 C C . ASN A 1 86 ? -2.696 9.572 5.157 1.00 89.56 86 ASN A C 1
ATOM 675 O O . ASN A 1 86 ? -2.385 8.624 5.882 1.00 89.56 86 ASN A O 1
ATOM 679 N N . VAL A 1 87 ? -1.894 10.615 4.941 1.00 89.88 87 VAL A N 1
ATOM 680 C CA . VAL A 1 87 ? -0.567 10.785 5.545 1.00 89.88 87 VAL A CA 1
ATOM 681 C C . VAL A 1 87 ? -0.595 11.977 6.495 1.00 89.88 87 VAL A C 1
ATOM 683 O O . VAL A 1 87 ? -1.148 13.027 6.171 1.00 89.88 87 VAL A O 1
ATOM 686 N N . SER A 1 88 ? 0.007 11.816 7.673 1.00 85.44 88 SER A N 1
ATOM 687 C CA . SER A 1 88 ? -0.073 12.808 8.755 1.00 85.44 88 SER A CA 1
ATOM 688 C C . SER A 1 88 ? 0.764 14.074 8.514 1.00 85.44 88 SER A C 1
ATOM 690 O O . SER A 1 88 ? 0.480 15.115 9.107 1.00 85.44 88 SER A O 1
ATOM 692 N N . THR A 1 89 ? 1.810 14.000 7.681 1.00 90.62 89 THR A N 1
ATOM 693 C CA . THR A 1 89 ? 2.830 15.054 7.539 1.00 90.62 89 THR A CA 1
ATOM 694 C C . THR A 1 89 ? 3.143 15.382 6.079 1.00 90.62 89 THR A C 1
ATOM 696 O O . THR A 1 89 ? 2.983 14.556 5.176 1.00 90.62 89 THR A O 1
ATOM 699 N N . LYS A 1 90 ? 3.620 16.612 5.829 1.00 91.56 90 LYS A N 1
ATOM 700 C CA . LYS A 1 90 ? 4.074 17.031 4.489 1.00 91.56 90 LYS A CA 1
ATOM 701 C C . LYS A 1 90 ? 5.313 16.233 4.071 1.00 91.56 90 LYS A C 1
ATOM 703 O O . LYS A 1 90 ? 5.515 15.964 2.890 1.00 91.56 90 LYS A O 1
ATOM 708 N N . GLU A 1 91 ? 6.140 15.884 5.050 1.00 92.81 91 GLU A N 1
ATOM 709 C CA . GLU A 1 91 ? 7.351 15.091 4.911 1.00 92.81 91 GLU A CA 1
ATOM 710 C C . GLU A 1 91 ? 7.016 13.694 4.387 1.00 92.81 91 GLU A C 1
ATOM 712 O O . GLU A 1 91 ? 7.660 13.246 3.442 1.00 92.81 91 GLU A O 1
ATOM 717 N N . GLY A 1 92 ? 5.950 13.065 4.891 1.00 93.50 92 GLY A N 1
ATOM 718 C CA . GLY A 1 92 ? 5.486 11.782 4.369 1.00 93.50 92 GLY A CA 1
ATOM 719 C C . GLY A 1 92 ? 5.019 11.855 2.909 1.00 93.50 92 GLY A C 1
ATOM 720 O O . GLY A 1 92 ? 5.355 10.985 2.111 1.00 93.50 92 GLY A O 1
ATOM 721 N N . ILE A 1 93 ? 4.332 12.930 2.505 1.00 93.69 93 ILE A N 1
ATOM 722 C CA . ILE A 1 93 ? 3.974 13.137 1.086 1.00 93.69 93 ILE A CA 1
ATOM 723 C C . ILE A 1 93 ? 5.234 13.292 0.224 1.00 93.69 93 ILE A C 1
ATOM 725 O O . ILE A 1 93 ? 5.327 12.715 -0.860 1.00 93.69 93 ILE A O 1
ATOM 729 N N . HIS A 1 94 ? 6.216 14.066 0.695 1.00 94.88 94 HIS A N 1
ATOM 730 C CA . HIS A 1 94 ? 7.480 14.236 -0.017 1.00 94.88 94 HIS A CA 1
ATOM 731 C C . HIS A 1 94 ? 8.231 12.908 -0.163 1.00 94.88 94 HIS A C 1
ATOM 733 O O . HIS A 1 94 ? 8.731 12.609 -1.246 1.00 94.88 94 HIS A O 1
ATOM 739 N N . LEU A 1 95 ? 8.267 12.101 0.897 1.00 95.12 95 LEU A N 1
ATOM 740 C CA . LEU A 1 95 ? 8.877 10.780 0.880 1.00 95.12 95 LEU A CA 1
ATOM 741 C C . LEU A 1 95 ? 8.187 9.856 -0.130 1.00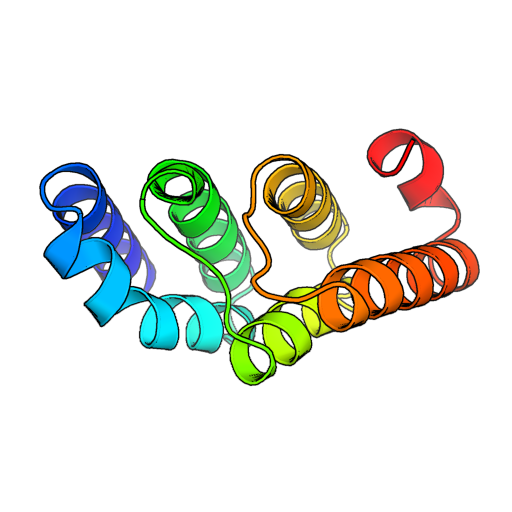 95.12 95 LEU A C 1
ATOM 743 O O . LEU A 1 95 ? 8.866 9.264 -0.965 1.00 95.12 95 LEU A O 1
ATOM 747 N N . ALA A 1 96 ? 6.851 9.802 -0.124 1.00 95.31 96 ALA A N 1
ATOM 748 C CA . ALA A 1 96 ? 6.087 9.008 -1.085 1.00 95.31 96 ALA A CA 1
ATOM 749 C C . ALA A 1 96 ? 6.404 9.404 -2.535 1.00 95.31 96 ALA A C 1
ATOM 751 O O . ALA A 1 96 ? 6.621 8.540 -3.381 1.00 95.31 96 ALA A O 1
ATOM 752 N N . LEU A 1 97 ? 6.514 10.707 -2.818 1.00 95.19 97 LEU A N 1
ATOM 753 C CA . LEU A 1 97 ? 6.908 11.193 -4.141 1.00 95.19 97 LEU A CA 1
ATOM 754 C C . LEU A 1 97 ? 8.325 10.740 -4.526 1.00 95.19 97 LEU A C 1
ATOM 756 O O . LEU A 1 97 ? 8.545 10.306 -5.655 1.00 95.19 97 LEU A O 1
ATOM 760 N N . VAL A 1 98 ? 9.289 10.846 -3.608 1.00 96.75 98 VAL A N 1
ATOM 761 C CA . VAL A 1 98 ? 10.676 10.423 -3.856 1.00 96.75 98 VAL A CA 1
ATOM 762 C C . VAL A 1 98 ? 10.749 8.922 -4.138 1.00 96.75 98 VAL A C 1
ATOM 764 O O . VAL A 1 98 ? 11.428 8.521 -5.086 1.00 96.75 98 VAL A O 1
ATOM 767 N N . GLU A 1 99 ? 10.034 8.099 -3.372 1.00 97.25 99 GLU A N 1
ATOM 768 C CA . GLU A 1 99 ? 10.015 6.648 -3.574 1.00 97.25 99 GLU A CA 1
ATOM 769 C C . GLU A 1 99 ? 9.298 6.243 -4.868 1.00 97.25 99 GLU A C 1
ATOM 771 O O . GLU A 1 99 ? 9.796 5.385 -5.594 1.00 97.25 99 GLU A O 1
ATOM 776 N N . LEU A 1 100 ? 8.213 6.922 -5.256 1.00 96.12 100 LEU A N 1
ATOM 777 C CA . LEU A 1 100 ? 7.570 6.707 -6.560 1.00 96.12 100 LEU A CA 1
ATOM 778 C C . LEU A 1 100 ? 8.506 7.048 -7.733 1.00 96.12 100 LEU A C 1
ATOM 780 O O . LEU A 1 100 ? 8.559 6.325 -8.727 1.00 96.12 100 LEU A O 1
ATOM 784 N N . LEU A 1 101 ? 9.302 8.116 -7.623 1.00 96.06 101 LEU A N 1
ATOM 785 C CA . LEU A 1 101 ? 10.299 8.461 -8.645 1.00 96.06 101 LEU A CA 1
ATOM 786 C C . LEU A 1 101 ? 11.431 7.423 -8.728 1.00 96.06 101 LEU A C 1
ATOM 788 O O . LEU A 1 101 ? 11.898 7.092 -9.825 1.00 96.06 101 LEU A O 1
ATOM 792 N N . LYS A 1 102 ? 11.868 6.880 -7.585 1.00 96.62 102 LYS A N 1
ATOM 793 C CA . LYS A 1 102 ? 12.828 5.765 -7.545 1.00 96.62 102 LYS A CA 1
ATOM 794 C C . LYS A 1 102 ? 12.233 4.500 -8.163 1.00 96.62 102 LYS A C 1
ATOM 796 O O . LYS A 1 102 ? 12.909 3.863 -8.973 1.00 96.62 102 LYS A O 1
ATOM 801 N N . ASN A 1 103 ? 10.974 4.181 -7.854 1.00 96.62 103 ASN A N 1
ATOM 802 C CA . ASN A 1 103 ? 10.243 3.074 -8.462 1.00 96.62 103 ASN A CA 1
ATOM 803 C C . ASN A 1 103 ? 10.219 3.206 -9.989 1.00 96.62 103 ASN A C 1
ATOM 805 O O . ASN A 1 103 ? 10.674 2.287 -10.658 1.00 96.62 103 ASN A O 1
ATOM 809 N N . LEU A 1 104 ? 9.842 4.363 -10.544 1.00 95.69 104 LEU A N 1
ATOM 810 C CA . LEU A 1 104 ? 9.842 4.589 -11.999 1.00 95.69 104 LEU A CA 1
ATOM 811 C C . LEU A 1 104 ? 11.223 4.424 -12.644 1.00 95.69 104 LEU A C 1
ATOM 813 O O . LEU A 1 104 ? 11.331 4.007 -13.797 1.00 95.69 104 LEU A O 1
ATOM 817 N N . THR A 1 105 ? 12.286 4.753 -11.908 1.00 96.19 105 THR A N 1
ATOM 818 C CA . THR A 1 105 ? 13.663 4.565 -12.383 1.00 96.19 105 THR A CA 1
ATOM 819 C C . THR A 1 105 ? 14.029 3.077 -12.451 1.00 96.19 105 THR A C 1
ATOM 821 O O . THR A 1 105 ? 14.713 2.657 -13.384 1.00 96.19 105 THR A O 1
ATOM 824 N N . LYS A 1 106 ? 13.568 2.273 -11.483 1.00 96.81 106 LYS A N 1
ATOM 825 C CA . LYS A 1 106 ? 13.827 0.825 -11.392 1.00 96.81 106 LYS A CA 1
ATOM 826 C C . LYS A 1 106 ? 12.896 0.002 -12.293 1.00 96.81 106 LYS A C 1
ATOM 828 O O . LYS A 1 106 ? 13.351 -0.939 -12.941 1.00 96.81 106 LYS A O 1
ATOM 833 N N . TYR A 1 107 ? 11.623 0.380 -12.367 1.00 96.62 107 TYR A N 1
ATOM 834 C CA . TYR A 1 107 ? 10.546 -0.288 -13.094 1.00 96.62 107 TYR A CA 1
ATOM 835 C C . TYR A 1 107 ? 9.808 0.701 -14.019 1.00 96.62 107 TYR A C 1
ATOM 837 O O . TYR A 1 107 ? 8.691 1.130 -13.730 1.00 96.62 107 TYR A O 1
ATOM 845 N N . PRO A 1 108 ? 10.375 1.047 -15.190 1.00 94.44 108 PRO A N 1
ATOM 846 C CA . PRO A 1 108 ? 9.743 1.991 -16.119 1.00 94.44 108 PRO A CA 1
ATOM 847 C C . PRO A 1 108 ? 8.358 1.560 -16.635 1.00 94.44 108 PRO A C 1
ATOM 849 O O . PRO A 1 108 ? 7.604 2.386 -17.146 1.00 94.44 108 PRO A O 1
ATOM 852 N N . THR A 1 109 ? 8.026 0.270 -16.527 1.00 93.88 109 THR A N 1
ATOM 853 C CA . THR A 1 109 ? 6.723 -0.307 -16.893 1.00 93.88 109 THR A CA 1
ATOM 854 C C . THR A 1 109 ? 5.586 0.112 -15.969 1.00 93.88 109 THR A C 1
ATOM 856 O O . THR A 1 109 ? 4.431 -0.003 -16.363 1.00 93.88 109 THR A O 1
ATOM 859 N N . ASP A 1 110 ? 5.898 0.603 -14.771 1.00 94.56 110 ASP A N 1
ATOM 860 C CA . ASP A 1 110 ? 4.906 0.973 -13.758 1.00 94.56 110 ASP A CA 1
ATOM 861 C C . ASP A 1 110 ? 4.303 2.369 -14.022 1.00 94.56 110 ASP A C 1
ATOM 863 O O . ASP A 1 110 ? 3.344 2.783 -13.371 1.00 94.56 110 ASP A O 1
ATOM 867 N N . ARG A 1 111 ? 4.830 3.086 -15.024 1.00 92.25 111 ARG A N 1
ATOM 868 C CA . ARG A 1 111 ? 4.449 4.452 -15.414 1.00 92.25 111 ARG A CA 1
ATOM 869 C C . ARG A 1 111 ? 2.946 4.667 -15.554 1.00 92.25 111 ARG A C 1
ATOM 871 O O . ARG A 1 111 ? 2.449 5.667 -15.052 1.00 92.25 111 ARG A O 1
ATOM 878 N N . ASP A 1 112 ? 2.246 3.744 -16.205 1.00 90.69 112 ASP A N 1
ATOM 879 C CA . ASP A 1 112 ? 0.808 3.887 -16.463 1.00 90.69 112 ASP A CA 1
ATOM 880 C C . ASP A 1 112 ? -0.034 3.767 -15.186 1.00 90.69 112 ASP A C 1
ATOM 882 O O . ASP A 1 112 ? -1.141 4.286 -15.135 1.00 90.69 112 ASP A O 1
ATOM 886 N N . SER A 1 113 ? 0.488 3.100 -14.153 1.00 90.00 113 SER A N 1
ATOM 887 C CA . SER A 1 113 ? -0.189 2.957 -12.859 1.00 90.00 113 SER A CA 1
ATOM 888 C C . SER A 1 113 ? 0.114 4.093 -11.874 1.00 90.00 113 SER A C 1
ATOM 890 O O . SER A 1 113 ? -0.599 4.246 -10.888 1.00 90.00 113 SER A O 1
ATOM 892 N N . ILE A 1 114 ? 1.169 4.880 -12.125 1.00 87.81 114 ILE A N 1
ATOM 893 C CA . ILE A 1 114 ? 1.615 5.978 -11.248 1.00 87.81 114 ILE A CA 1
ATOM 894 C C . ILE A 1 114 ? 1.045 7.342 -11.676 1.00 87.81 114 ILE A C 1
ATOM 896 O O . ILE A 1 114 ? 0.954 8.250 -10.848 1.00 87.81 114 ILE A O 1
ATOM 900 N N . TRP A 1 115 ? 0.710 7.514 -12.956 1.00 82.44 115 TRP A N 1
ATOM 901 C CA . TRP A 1 115 ? 0.232 8.775 -13.539 1.00 82.44 115 TRP A CA 1
ATOM 902 C C . TRP A 1 115 ? -1.285 8.928 -13.523 1.00 82.44 115 TRP A C 1
ATOM 904 O O . TRP A 1 115 ? -1.728 10.077 -13.285 1.00 82.44 115 TRP A O 1
#

Secondary structure (DSSP, 8-state):
-HHHHHHHHHHHHHH-HHHHHHHHHHHHHGGG-SSHHHHHHHHHHHHHHGGG--B-HHHHHHHHHGGG-S-HHHHHHHHHHHTT--BSSHHHHHHHHHHHHHHHHH-GGGHHHH-

Foldseek 3Di:
DLLVVLVVLLVVCLVDLVSVAVCLVVLLVQCPDPDPVSNLSSLVSCQSNQVSDADDPVSLVSLLVQLPPPDPSSNLSSLSSVVRHHYDDPVSVVVSVVSVVVSCVVCVVCVVSND

pLDDT: mean 93.63, std 2.94, range [82.44, 97.88]

Sequence (115 aa):
VRIAAVEALCMLAQSSPSFAEKCLDFLVDMFNDEIEEVRLQSIHTMRKISNNITLREDQLDTVLGVLEDSSRDIREALHELLCCTNVSTKEGIHLALVELLKNLTKYPTDRDSIW